Protein AF-A0A3D4QJ29-F1 (afdb_monomer_lite)

Foldseek 3Di:
DVVVVADPDPDRGDDDDDDDDDDDPLRVQLVVQVVPDPDPVSSVLVNCLSCWQDPVPDDDDPDDDDDPPDTCNPCVVVVVVVVVVVVVCCVPPLPLPDPNSVVVVVVCVVVVVVVVNVVSVVD

pLDDT: mean 79.14, std 15.92, range [39.91, 94.44]

Secondary structure (DSSP, 8-state):
--GGGS--SSS---------SPPPHHHHHHHHHHHH---HHHHHHHHHHHHTT--SSS---TTS---SS--TTT-HHHHHHHHHHHHHHHHH-TT--SHHHHHHHHHHHHTT-HHHHHHTT--

Radius of gyration: 21.92 Å; chains: 1; bounding box: 42×36×55 Å

Structure (mmCIF, N/CA/C/O backbone):
data_AF-A0A3D4QJ29-F1
#
_entry.id   AF-A0A3D4QJ29-F1
#
loop_
_atom_site.group_PDB
_atom_site.id
_atom_site.type_symbol
_atom_site.label_atom_id
_atom_site.label_alt_id
_atom_site.label_comp_id
_atom_site.label_asym_id
_atom_site.label_entity_id
_atom_site.label_seq_id
_atom_site.pdbx_PDB_ins_code
_atom_site.Cartn_x
_atom_site.Cartn_y
_atom_site.Cartn_z
_atom_site.occupancy
_atom_site.B_iso_or_equiv
_atom_site.auth_seq_id
_atom_site.auth_comp_id
_atom_site.auth_asym_id
_atom_site.auth_atom_id
_atom_site.pdbx_PDB_model_num
ATOM 1 N N . GLN A 1 1 ? 12.056 6.059 -12.378 1.00 83.38 1 GLN A N 1
ATOM 2 C CA . GLN A 1 1 ? 13.067 7.127 -12.175 1.00 83.38 1 GLN A CA 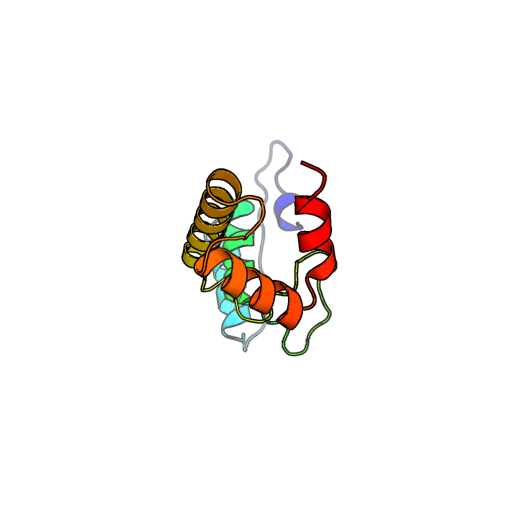1
ATOM 3 C C . GLN A 1 1 ? 13.929 7.375 -13.415 1.00 83.38 1 GLN A C 1
ATOM 5 O O . GLN A 1 1 ? 13.792 8.443 -13.992 1.00 83.38 1 GLN A O 1
ATOM 10 N N . LEU A 1 2 ? 14.759 6.427 -13.879 1.00 86.44 2 LEU A N 1
ATOM 11 C CA . LEU A 1 2 ? 15.662 6.649 -15.030 1.00 86.44 2 LEU A CA 1
ATOM 12 C C . LEU A 1 2 ? 14.932 7.037 -16.335 1.00 86.44 2 LEU A C 1
ATOM 14 O O . LEU A 1 2 ? 15.290 8.038 -16.946 1.00 86.44 2 LEU A O 1
ATOM 18 N N . ARG A 1 3 ? 13.846 6.334 -16.701 1.00 87.94 3 ARG A N 1
ATOM 19 C CA . ARG A 1 3 ? 12.994 6.685 -17.862 1.00 87.94 3 ARG A CA 1
ATOM 20 C C . ARG A 1 3 ? 12.424 8.111 -17.784 1.00 87.94 3 ARG A C 1
ATOM 22 O O . ARG A 1 3 ? 12.335 8.794 -18.788 1.00 87.94 3 ARG A O 1
ATOM 29 N N . GLY A 1 4 ? 12.114 8.610 -16.585 1.00 83.25 4 GLY A N 1
ATOM 30 C CA . GLY A 1 4 ? 11.570 9.964 -16.387 1.00 83.25 4 GLY A CA 1
ATOM 31 C C . GLY A 1 4 ? 12.603 11.095 -16.503 1.00 83.25 4 GLY A C 1
ATOM 32 O O . GLY A 1 4 ? 12.265 12.267 -16.312 1.00 83.25 4 GLY A O 1
ATOM 33 N N . ARG A 1 5 ? 13.876 10.765 -16.756 1.00 86.62 5 ARG A N 1
ATOM 34 C CA . ARG A 1 5 ? 14.961 11.737 -16.965 1.00 86.62 5 ARG A CA 1
ATOM 35 C C . ARG A 1 5 ? 15.265 12.002 -18.442 1.00 86.62 5 ARG A C 1
ATOM 37 O O . ARG A 1 5 ? 16.027 12.918 -18.724 1.00 86.62 5 ARG A O 1
ATOM 44 N N . ILE A 1 6 ? 14.676 11.247 -19.369 1.00 86.62 6 ILE A N 1
ATOM 45 C CA . ILE A 1 6 ? 14.837 11.449 -20.816 1.00 86.62 6 ILE A CA 1
ATOM 46 C C . ILE A 1 6 ? 13.620 12.180 -21.404 1.00 86.62 6 ILE A C 1
ATOM 48 O O . ILE A 1 6 ? 12.560 12.203 -20.788 1.00 86.62 6 ILE A O 1
ATOM 52 N N . GLY A 1 7 ? 13.768 12.801 -22.580 1.00 83.44 7 GLY A N 1
ATOM 53 C CA . GLY A 1 7 ? 12.643 13.422 -23.302 1.00 83.44 7 GLY A CA 1
ATOM 54 C C . GLY A 1 7 ? 12.089 14.721 -22.695 1.00 83.44 7 GLY A C 1
ATOM 55 O O . GLY A 1 7 ? 10.955 15.079 -22.974 1.00 83.44 7 GLY A O 1
ATOM 56 N N . ARG A 1 8 ? 12.866 15.438 -21.867 1.00 83.50 8 ARG A N 1
ATOM 57 C CA . ARG A 1 8 ? 12.445 16.702 -21.215 1.00 83.50 8 ARG A CA 1
ATOM 58 C C . ARG A 1 8 ? 12.607 17.966 -22.074 1.00 83.50 8 ARG A C 1
ATOM 60 O O . ARG A 1 8 ? 12.358 19.063 -21.589 1.00 83.50 8 ARG A O 1
ATOM 67 N N . GLY A 1 9 ? 13.085 17.827 -23.306 1.00 84.44 9 GLY A N 1
ATOM 68 C CA . GLY A 1 9 ? 13.276 18.933 -24.245 1.00 84.44 9 GLY A CA 1
ATOM 69 C C . GLY A 1 9 ? 12.472 18.720 -25.522 1.00 84.44 9 GLY A C 1
ATOM 70 O O . GLY A 1 9 ? 11.665 17.805 -25.615 1.00 84.44 9 GLY A O 1
ATOM 71 N N . ASN A 1 10 ? 12.756 19.510 -26.554 1.00 86.81 10 ASN A N 1
ATOM 72 C CA . ASN A 1 10 ? 11.995 19.493 -27.811 1.00 86.81 10 ASN A CA 1
ATOM 73 C C . ASN A 1 10 ? 12.263 18.267 -28.708 1.00 86.81 10 ASN A C 1
ATOM 75 O O . ASN A 1 10 ? 11.836 18.241 -29.859 1.00 86.81 10 ASN A O 1
ATOM 79 N N . LYS A 1 11 ? 13.014 17.271 -28.223 1.00 86.50 11 LYS A N 1
ATOM 80 C CA . LYS A 1 11 ? 13.348 16.053 -28.967 1.00 86.50 11 LYS A CA 1
ATOM 81 C C . LYS A 1 11 ? 12.772 14.831 -28.250 1.00 86.50 11 LYS A C 1
ATOM 83 O O . LYS A 1 11 ? 12.893 14.753 -27.024 1.00 86.50 11 LYS A O 1
ATOM 88 N N . PRO A 1 12 ? 12.211 13.862 -28.993 1.00 84.25 12 PRO A N 1
ATOM 89 C CA . PRO A 1 12 ? 11.716 12.628 -28.401 1.00 84.25 12 PRO A CA 1
ATOM 90 C C . PRO A 1 12 ? 12.860 11.854 -27.735 1.00 84.25 12 PRO A C 1
ATOM 92 O O . PRO A 1 12 ? 13.955 11.727 -28.286 1.00 84.25 12 PRO A O 1
ATOM 95 N N . GLY A 1 13 ? 12.607 11.341 -26.531 1.00 87.00 13 GLY A N 1
ATOM 96 C CA . GLY A 1 13 ? 13.511 10.430 -25.832 1.00 87.00 13 GLY A CA 1
ATOM 97 C C . GLY A 1 13 ? 13.169 8.979 -26.158 1.00 87.00 13 GLY A C 1
ATOM 98 O O . GLY A 1 13 ? 11.999 8.623 -26.212 1.00 87.00 13 GLY A O 1
ATOM 99 N N . THR A 1 14 ? 14.180 8.130 -26.346 1.00 89.62 14 THR A N 1
ATOM 100 C CA . THR A 1 14 ? 13.989 6.677 -26.484 1.00 89.62 14 THR A CA 1
ATOM 101 C C . THR A 1 14 ? 14.586 5.973 -25.273 1.00 89.62 14 THR A C 1
ATOM 103 O O . THR A 1 14 ? 15.740 6.213 -24.922 1.00 89.62 14 THR A O 1
ATOM 106 N N . CYS A 1 15 ? 13.806 5.105 -24.627 1.00 90.50 15 CYS A N 1
ATOM 107 C CA . CYS A 1 15 ? 14.279 4.247 -23.544 1.00 90.50 15 CYS A CA 1
ATOM 108 C C . CYS A 1 15 ? 14.424 2.817 -24.066 1.00 90.50 15 CYS A C 1
ATOM 110 O O . CYS A 1 15 ? 13.430 2.182 -24.410 1.00 90.50 15 CYS A O 1
ATOM 112 N N . LEU A 1 16 ? 15.656 2.315 -24.122 1.00 92.12 16 LEU A N 1
ATOM 113 C CA . LEU A 1 16 ? 15.933 0.923 -24.465 1.00 92.12 16 LEU A CA 1
ATOM 114 C C . LEU A 1 16 ? 16.112 0.113 -23.179 1.00 92.12 16 LEU A C 1
ATOM 116 O O . LEU A 1 16 ? 16.948 0.448 -22.341 1.00 92.12 16 LEU A O 1
ATOM 120 N N . LEU A 1 17 ? 15.321 -0.950 -23.029 1.00 91.38 17 LEU A N 1
ATOM 121 C CA . LEU A 1 17 ? 15.404 -1.879 -21.903 1.00 91.38 17 LEU A CA 1
ATOM 122 C C . LEU A 1 17 ? 16.166 -3.129 -22.350 1.00 91.38 17 LEU A C 1
ATOM 124 O O . LEU A 1 17 ? 15.618 -3.980 -23.048 1.00 91.38 17 LEU A O 1
ATOM 128 N N . LEU A 1 18 ? 17.435 -3.223 -21.961 1.00 92.75 18 LEU A N 1
ATOM 129 C CA . LEU A 1 18 ? 18.278 -4.385 -22.238 1.00 92.75 18 LEU A CA 1
ATOM 130 C C . LEU A 1 18 ? 18.154 -5.399 -21.098 1.00 92.75 18 LEU A C 1
ATOM 132 O O . LEU A 1 18 ? 18.187 -5.027 -19.926 1.00 92.75 18 LEU A O 1
ATOM 136 N N . TYR A 1 19 ? 18.025 -6.677 -21.441 1.00 91.12 19 TYR A N 1
ATOM 137 C CA . TYR A 1 19 ? 17.976 -7.772 -20.478 1.00 91.12 19 TYR A CA 1
ATOM 138 C C . TYR A 1 19 ? 18.684 -9.011 -21.028 1.00 91.12 19 TYR A C 1
ATOM 140 O O . TYR A 1 19 ? 18.783 -9.189 -22.242 1.00 91.12 19 TYR A O 1
ATOM 148 N N . ALA A 1 20 ? 19.147 -9.877 -20.128 1.00 93.25 20 ALA A N 1
ATOM 149 C CA . ALA A 1 20 ? 19.760 -11.156 -20.464 1.00 93.25 20 ALA A CA 1
ATOM 150 C C . ALA A 1 20 ? 18.858 -12.314 -19.993 1.00 93.25 20 ALA A C 1
ATOM 152 O O . ALA A 1 20 ? 18.370 -12.272 -18.860 1.00 93.25 20 ALA A O 1
ATOM 153 N N . PRO A 1 21 ? 18.602 -13.335 -20.829 1.00 91.25 21 PRO A N 1
ATOM 154 C CA . PRO A 1 21 ? 17.918 -14.553 -20.399 1.00 91.25 21 PRO A CA 1
ATOM 155 C C . PRO A 1 21 ? 18.777 -15.415 -19.447 1.00 91.25 21 PRO A C 1
ATOM 157 O O . PRO A 1 21 ? 20.002 -15.392 -19.563 1.00 91.25 21 PRO A O 1
ATOM 160 N N . PRO A 1 22 ? 18.158 -16.235 -18.574 1.00 91.00 22 PRO A N 1
ATOM 161 C CA . PRO A 1 22 ? 16.716 -16.360 -18.371 1.00 91.00 22 PRO A CA 1
ATOM 162 C C . PRO A 1 22 ? 16.173 -15.284 -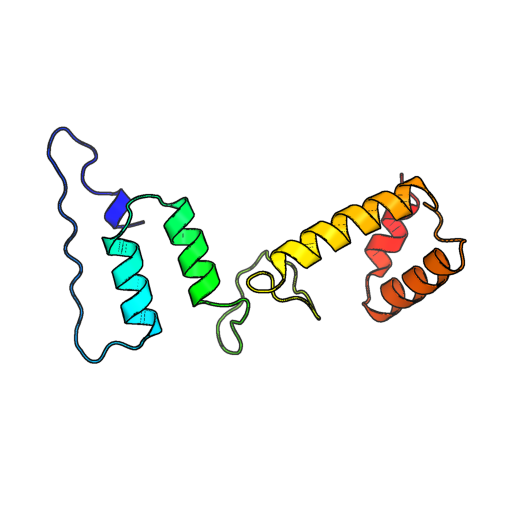17.420 1.00 91.00 22 PRO A C 1
ATOM 164 O O . PRO A 1 22 ? 16.769 -14.959 -16.398 1.00 91.00 22 PRO A O 1
ATOM 167 N N . LEU A 1 23 ? 14.993 -14.756 -17.745 1.00 89.06 23 LEU A N 1
ATOM 168 C CA . LEU A 1 23 ? 14.258 -13.867 -16.849 1.00 89.06 23 LEU A CA 1
ATOM 169 C C . LEU A 1 23 ? 13.370 -14.685 -15.914 1.00 89.06 23 LEU A C 1
ATOM 171 O O . LEU A 1 23 ? 12.665 -15.584 -16.374 1.00 89.06 23 LEU A O 1
ATOM 175 N N . SER A 1 24 ? 13.333 -14.310 -14.634 1.00 88.94 24 SER A N 1
ATOM 176 C CA . SER A 1 24 ? 12.257 -14.752 -13.746 1.00 88.94 24 SER A CA 1
ATOM 177 C C . SER A 1 24 ? 10.911 -14.200 -14.220 1.00 88.94 24 SER A C 1
ATOM 179 O O . SER A 1 24 ? 10.848 -13.182 -14.920 1.00 88.94 24 SER A O 1
ATOM 181 N N . GLU A 1 25 ? 9.819 -14.842 -13.814 1.00 86.19 25 GLU A N 1
ATOM 182 C CA . GLU A 1 25 ? 8.466 -14.379 -14.127 1.00 86.19 25 GLU A CA 1
ATOM 183 C C . GLU A 1 25 ? 8.227 -12.949 -13.618 1.00 86.19 25 GLU A C 1
ATOM 185 O O . GLU A 1 25 ? 7.773 -12.088 -14.371 1.00 86.19 25 GLU A O 1
ATOM 190 N N . THR A 1 26 ? 8.674 -12.640 -12.395 1.00 85.12 26 THR A N 1
ATOM 191 C CA . THR A 1 26 ? 8.618 -11.284 -11.827 1.00 85.12 26 THR A CA 1
ATOM 192 C C . THR A 1 26 ? 9.398 -10.270 -12.665 1.00 85.12 26 THR A C 1
ATOM 194 O O . THR A 1 26 ? 8.915 -9.164 -12.910 1.00 85.12 26 THR A O 1
ATOM 197 N N . ALA A 1 27 ? 10.601 -10.625 -13.134 1.00 88.19 27 ALA A N 1
ATOM 198 C CA . ALA A 1 27 ? 11.409 -9.735 -13.965 1.00 88.19 27 ALA A CA 1
ATOM 199 C C . ALA A 1 27 ? 10.758 -9.498 -15.337 1.00 88.19 27 ALA A C 1
ATOM 201 O O . ALA A 1 27 ? 10.734 -8.364 -15.821 1.00 88.19 27 ALA A O 1
ATOM 202 N N . ARG A 1 28 ? 10.164 -10.540 -15.932 1.00 91.44 28 ARG A N 1
ATOM 203 C CA . ARG A 1 28 ? 9.392 -10.438 -17.176 1.00 91.44 28 ARG A CA 1
ATOM 204 C C . ARG A 1 28 ? 8.173 -9.526 -17.006 1.00 91.44 28 ARG A C 1
ATOM 206 O O . ARG A 1 28 ? 7.967 -8.653 -17.847 1.00 91.44 28 ARG A O 1
ATOM 213 N N . SER A 1 29 ? 7.412 -9.677 -15.924 1.00 89.75 29 SER A N 1
ATOM 214 C CA . SER A 1 29 ? 6.249 -8.829 -15.638 1.00 89.75 29 SER A CA 1
ATOM 215 C C . SER A 1 29 ? 6.646 -7.369 -15.410 1.00 89.75 29 SER A C 1
ATOM 217 O O . SER A 1 29 ? 6.068 -6.480 -16.028 1.00 89.75 29 SER A O 1
ATOM 219 N N . ARG A 1 30 ? 7.709 -7.096 -14.640 1.00 90.25 30 ARG A N 1
ATOM 220 C CA . ARG A 1 30 ? 8.221 -5.723 -14.454 1.00 90.25 30 ARG A CA 1
ATOM 221 C C . ARG A 1 30 ? 8.606 -5.050 -15.772 1.00 90.25 30 ARG A C 1
ATOM 223 O O . ARG A 1 30 ? 8.239 -3.900 -16.008 1.00 90.25 30 ARG A O 1
ATOM 230 N N . LEU A 1 31 ? 9.329 -5.761 -16.641 1.00 92.88 31 LEU A N 1
ATOM 231 C CA . LEU A 1 31 ? 9.708 -5.242 -17.959 1.00 92.88 31 LEU A CA 1
ATOM 232 C C . LEU A 1 31 ? 8.485 -4.988 -18.849 1.00 92.88 31 LEU A C 1
ATOM 234 O O . LEU A 1 31 ? 8.460 -3.999 -19.579 1.00 92.88 31 LEU A O 1
ATOM 238 N N . LYS A 1 32 ? 7.468 -5.852 -18.767 1.00 92.50 32 LYS A N 1
ATOM 239 C CA . LYS A 1 32 ? 6.207 -5.702 -19.499 1.00 92.50 32 LYS A CA 1
ATOM 240 C C . LYS A 1 32 ? 5.460 -4.432 -19.075 1.00 92.50 32 LYS A C 1
ATOM 242 O O . LYS A 1 32 ? 5.185 -3.601 -19.933 1.00 92.50 32 LYS A O 1
ATOM 247 N N . ILE A 1 33 ? 5.246 -4.214 -17.774 1.00 92.56 33 ILE A N 1
ATOM 248 C CA . ILE A 1 33 ? 4.596 -2.993 -17.261 1.00 92.56 33 ILE A CA 1
ATOM 249 C C . ILE A 1 33 ? 5.362 -1.724 -17.660 1.00 92.56 33 ILE A C 1
ATOM 251 O O . ILE A 1 33 ? 4.752 -0.745 -18.084 1.00 92.56 33 ILE A O 1
ATOM 255 N N . LEU A 1 34 ? 6.700 -1.739 -17.597 1.00 92.12 34 LEU A N 1
ATOM 256 C CA . LEU A 1 34 ? 7.519 -0.592 -18.011 1.00 92.12 34 LEU A CA 1
ATOM 257 C C . LEU A 1 34 ? 7.421 -0.266 -19.509 1.00 92.12 34 LEU A C 1
ATOM 259 O O . LEU A 1 34 ? 7.729 0.869 -19.877 1.00 92.12 34 LEU A O 1
ATOM 263 N N . ARG A 1 35 ? 7.037 -1.242 -20.344 1.00 91.56 35 ARG A N 1
ATOM 264 C CA . ARG A 1 35 ? 6.811 -1.087 -21.789 1.00 91.56 35 ARG A CA 1
ATOM 265 C C . ARG A 1 35 ? 5.377 -0.665 -22.117 1.00 91.56 35 ARG A C 1
ATOM 267 O O . ARG A 1 35 ? 5.174 0.032 -23.102 1.00 91.56 35 ARG A O 1
ATOM 274 N N . GLU A 1 36 ? 4.397 -1.124 -21.348 1.00 92.94 36 GLU A N 1
ATOM 275 C CA . GLU A 1 36 ? 2.971 -0.928 -21.646 1.00 92.94 36 GLU A CA 1
ATOM 276 C C . GLU A 1 36 ? 2.436 0.448 -21.247 1.00 92.94 36 GLU A C 1
ATOM 278 O O . GLU A 1 36 ? 1.412 0.876 -21.777 1.00 92.94 36 GLU A O 1
ATOM 283 N N . THR A 1 37 ? 3.088 1.141 -20.312 1.00 90.31 37 THR A N 1
ATOM 284 C CA . THR A 1 37 ? 2.611 2.440 -19.834 1.00 90.31 37 THR A CA 1
ATOM 285 C C . THR A 1 37 ? 3.745 3.362 -19.396 1.00 90.31 37 THR A C 1
ATOM 287 O O . THR A 1 37 ? 4.774 2.930 -18.865 1.00 90.31 37 THR A O 1
ATOM 290 N N . ASP A 1 38 ? 3.515 4.663 -19.569 1.00 88.06 38 ASP A N 1
ATOM 291 C CA . ASP A 1 38 ? 4.355 5.726 -19.023 1.00 88.06 38 ASP A CA 1
ATOM 292 C C . ASP A 1 38 ? 3.832 6.308 -17.705 1.00 88.06 38 ASP A C 1
ATOM 294 O O . ASP A 1 38 ? 4.574 7.019 -17.022 1.00 88.06 38 ASP A O 1
ATOM 298 N N . ASP A 1 39 ? 2.604 5.961 -17.314 1.00 89.75 39 ASP A N 1
ATOM 299 C CA . ASP A 1 39 ? 1.976 6.420 -16.077 1.00 89.75 39 ASP A CA 1
ATOM 300 C C . ASP A 1 39 ? 2.715 5.878 -14.844 1.00 89.75 39 ASP A C 1
ATOM 302 O O . ASP A 1 39 ? 2.727 4.676 -14.560 1.00 89.75 39 ASP A O 1
ATOM 306 N N . GLY A 1 40 ? 3.333 6.794 -14.096 1.00 87.81 40 GLY A N 1
ATOM 307 C CA . GLY A 1 40 ? 4.095 6.477 -12.895 1.00 87.81 40 GLY A CA 1
ATOM 308 C C . GLY A 1 40 ? 3.258 5.875 -11.765 1.00 87.81 40 GLY A C 1
ATOM 309 O O . GLY A 1 40 ? 3.792 5.057 -11.017 1.00 87.81 40 GLY A O 1
ATOM 310 N N . PHE A 1 41 ? 1.973 6.227 -11.653 1.00 86.69 41 PHE A N 1
ATOM 311 C CA . PHE A 1 41 ? 1.085 5.682 -10.624 1.00 86.69 41 PHE A CA 1
ATOM 312 C C . PHE A 1 41 ? 0.726 4.234 -10.928 1.00 86.69 41 PHE A C 1
ATOM 314 O O . PHE A 1 41 ? 0.915 3.368 -10.076 1.00 86.69 41 PHE A O 1
ATOM 321 N N . ARG A 1 42 ? 0.317 3.951 -12.168 1.00 87.44 42 ARG A N 1
ATOM 322 C CA . ARG A 1 42 ? 0.012 2.583 -12.605 1.00 87.44 42 ARG A CA 1
ATOM 323 C C . ARG A 1 42 ? 1.224 1.658 -12.478 1.00 87.44 42 ARG A C 1
ATOM 325 O O . ARG A 1 42 ? 1.091 0.519 -12.051 1.00 87.44 42 ARG A O 1
ATOM 332 N N . ILE A 1 43 ? 2.425 2.147 -12.796 1.00 90.44 43 ILE A N 1
ATOM 333 C CA . ILE A 1 43 ? 3.660 1.369 -12.601 1.00 90.44 43 ILE A CA 1
ATOM 334 C C . ILE A 1 43 ? 3.901 1.068 -11.120 1.00 90.44 43 ILE A C 1
ATOM 336 O O . ILE A 1 43 ? 4.316 -0.040 -10.791 1.00 90.44 43 ILE A O 1
ATOM 340 N N . ALA A 1 44 ? 3.670 2.040 -10.236 1.00 85.44 44 ALA A N 1
ATOM 341 C CA . ALA A 1 44 ? 3.846 1.848 -8.800 1.00 85.44 44 ALA A CA 1
ATOM 342 C C . ALA A 1 44 ? 2.832 0.846 -8.227 1.00 85.44 44 ALA A C 1
ATOM 344 O O . ALA A 1 44 ? 3.204 0.010 -7.407 1.00 85.44 44 ALA A O 1
ATOM 345 N N . GLU A 1 45 ? 1.582 0.892 -8.688 1.00 83.75 45 GLU A N 1
ATOM 346 C CA . GLU A 1 45 ? 0.534 -0.050 -8.290 1.00 83.75 45 GLU A CA 1
ATOM 347 C C . GLU A 1 45 ? 0.867 -1.486 -8.721 1.00 83.75 45 GLU A C 1
ATOM 349 O O . GLU A 1 45 ? 0.803 -2.416 -7.919 1.00 83.75 45 GLU A O 1
ATOM 354 N N . GLU A 1 46 ? 1.295 -1.674 -9.970 1.00 86.75 46 GLU A N 1
ATOM 355 C CA . GLU A 1 46 ? 1.670 -2.993 -10.479 1.00 86.75 46 GLU A CA 1
ATOM 356 C C . GLU A 1 46 ? 2.965 -3.519 -9.837 1.00 86.75 46 GLU A C 1
ATOM 358 O O . GLU A 1 46 ? 3.061 -4.709 -9.550 1.00 86.75 46 GLU A O 1
ATOM 363 N N . ASP A 1 47 ? 3.952 -2.662 -9.536 1.00 84.19 47 ASP A N 1
ATOM 364 C CA . ASP A 1 47 ? 5.139 -3.089 -8.776 1.00 84.19 47 ASP A CA 1
ATOM 365 C C . ASP A 1 47 ? 4.779 -3.490 -7.337 1.00 84.19 47 ASP A C 1
ATOM 367 O O . ASP A 1 47 ? 5.357 -4.444 -6.818 1.00 84.19 47 ASP A O 1
ATOM 371 N N . LEU A 1 48 ? 3.803 -2.824 -6.708 1.00 78.50 48 LEU A N 1
ATOM 372 C CA . LEU A 1 48 ? 3.282 -3.214 -5.395 1.00 78.50 48 LEU A CA 1
ATOM 373 C C . LEU A 1 48 ? 2.606 -4.593 -5.451 1.00 78.50 48 LEU A C 1
ATOM 375 O O . LEU A 1 48 ? 2.913 -5.451 -4.624 1.00 78.50 48 LEU A O 1
ATOM 379 N N . LYS A 1 49 ? 1.757 -4.840 -6.458 1.00 80.81 49 LYS A N 1
ATOM 380 C CA . LYS A 1 49 ? 1.130 -6.155 -6.691 1.00 80.81 49 LYS A CA 1
ATOM 381 C C . LYS A 1 49 ? 2.175 -7.245 -6.937 1.00 80.81 49 LYS A C 1
ATOM 383 O O . LYS A 1 49 ? 2.111 -8.302 -6.320 1.00 80.81 49 LYS A O 1
ATOM 388 N N . LEU A 1 50 ? 3.172 -6.977 -7.788 1.00 78.31 50 LEU A N 1
ATOM 389 C CA . LEU A 1 50 ? 4.243 -7.928 -8.121 1.00 78.31 50 LEU A CA 1
ATOM 390 C C . LEU A 1 50 ? 5.176 -8.241 -6.948 1.00 78.31 50 LEU A C 1
ATOM 392 O O . LEU A 1 50 ? 5.798 -9.303 -6.937 1.00 78.31 50 LEU A O 1
ATOM 396 N N . ARG A 1 51 ? 5.319 -7.324 -5.988 1.00 70.88 51 ARG A N 1
ATOM 397 C CA . ARG A 1 51 ? 6.062 -7.583 -4.749 1.00 70.88 51 ARG A CA 1
ATOM 398 C C . ARG A 1 51 ? 5.254 -8.420 -3.757 1.00 70.88 51 ARG A C 1
ATOM 400 O O . ARG A 1 51 ? 5.865 -9.144 -2.975 1.00 70.88 51 ARG A O 1
ATOM 407 N N . GLY A 1 52 ? 3.921 -8.312 -3.772 1.00 61.53 52 GLY A N 1
ATOM 408 C CA . GLY A 1 52 ? 3.080 -8.697 -2.634 1.00 61.53 52 GLY A CA 1
ATOM 409 C C . GLY A 1 52 ? 3.460 -7.910 -1.368 1.00 61.53 52 GLY A C 1
ATOM 410 O O . GLY A 1 52 ? 4.504 -7.257 -1.316 1.00 61.53 52 GLY A O 1
ATOM 411 N N . ALA A 1 53 ? 2.672 -7.977 -0.291 1.00 44.62 53 ALA A N 1
ATOM 412 C CA . ALA A 1 53 ? 3.063 -7.355 0.987 1.00 44.62 53 ALA A CA 1
ATOM 413 C C . ALA A 1 53 ? 4.225 -8.080 1.711 1.00 44.62 53 ALA A C 1
ATOM 415 O O . ALA A 1 53 ? 4.437 -7.883 2.907 1.00 44.62 53 ALA A O 1
ATOM 416 N N . GLY A 1 54 ? 4.981 -8.929 1.010 1.00 44.88 54 GLY A N 1
ATOM 417 C CA . GLY A 1 54 ? 5.933 -9.871 1.577 1.00 44.88 54 GLY A CA 1
ATOM 418 C C . GLY A 1 54 ? 7.324 -9.732 0.981 1.00 44.88 54 GLY A C 1
ATOM 419 O O . GLY A 1 54 ? 7.781 -10.585 0.225 1.00 44.88 54 GLY A O 1
ATOM 420 N N . GLU A 1 55 ? 8.082 -8.766 1.482 1.00 44.97 55 GLU A N 1
ATOM 421 C CA . GLU A 1 55 ? 9.443 -9.092 1.895 1.00 44.97 55 GLU A CA 1
ATOM 422 C C . GLU A 1 55 ? 9.381 -10.188 2.974 1.00 44.97 55 GLU A C 1
ATOM 424 O O . GLU A 1 55 ? 9.517 -9.926 4.163 1.00 44.97 55 GLU A O 1
ATOM 429 N N . LEU A 1 56 ? 9.153 -11.440 2.576 1.00 40.41 56 LEU A N 1
ATOM 430 C CA . LEU A 1 56 ? 9.306 -12.574 3.486 1.00 40.41 56 LEU A CA 1
ATOM 431 C C . LEU A 1 56 ? 10.792 -12.848 3.787 1.00 40.41 56 LEU A C 1
ATOM 433 O O . LEU A 1 56 ? 11.083 -13.550 4.747 1.00 40.41 56 LEU A O 1
ATOM 437 N N . LEU A 1 57 ? 11.737 -12.262 3.028 1.00 44.03 57 LEU A N 1
ATOM 438 C CA . LEU A 1 57 ? 13.194 -12.386 3.245 1.00 44.03 57 LEU A CA 1
ATOM 439 C C . LEU A 1 57 ? 14.033 -11.139 2.848 1.00 44.03 57 LEU A C 1
ATOM 441 O O . LEU A 1 57 ? 15.260 -11.211 2.835 1.00 44.03 57 LEU A O 1
ATOM 445 N N . GLY A 1 58 ? 13.414 -10.001 2.507 1.00 42.62 58 GLY A N 1
ATOM 446 C CA . GLY A 1 58 ? 14.096 -8.781 2.030 1.00 42.62 58 GLY A CA 1
ATOM 447 C C . GLY A 1 58 ? 13.959 -7.607 3.003 1.00 42.62 58 GLY A C 1
ATOM 448 O O . GLY A 1 58 ? 13.125 -7.625 3.895 1.00 42.62 58 GLY A O 1
ATOM 449 N N . THR A 1 59 ? 14.807 -6.596 2.900 1.00 45.97 59 THR A N 1
ATOM 450 C CA . THR A 1 59 ? 14.948 -5.503 3.875 1.00 45.97 59 THR A CA 1
ATOM 451 C C . THR A 1 59 ? 13.804 -4.477 3.894 1.00 45.97 59 THR A C 1
ATOM 453 O O . THR A 1 59 ? 13.827 -3.511 3.133 1.00 45.97 59 THR A O 1
ATOM 456 N N . ARG A 1 60 ? 12.921 -4.642 4.889 1.00 51.97 60 ARG A N 1
ATOM 457 C CA . ARG A 1 60 ? 11.906 -3.705 5.420 1.00 51.97 60 ARG A CA 1
ATOM 458 C C . ARG A 1 60 ? 11.930 -2.286 4.831 1.00 51.97 60 ARG A C 1
ATOM 460 O O . ARG A 1 60 ? 12.796 -1.482 5.183 1.00 51.97 60 ARG A O 1
ATOM 467 N N . GLN A 1 61 ? 10.888 -1.906 4.089 1.00 49.62 61 GLN A N 1
ATOM 468 C CA . GLN A 1 61 ? 10.630 -0.497 3.769 1.00 49.62 61 GLN A CA 1
ATOM 469 C C . GLN A 1 61 ? 10.142 0.256 5.024 1.00 49.62 61 GLN A C 1
ATOM 471 O O . GLN A 1 61 ? 9.043 0.028 5.529 1.00 49.62 61 GLN A O 1
ATOM 476 N N . SER A 1 62 ? 10.969 1.159 5.553 1.00 39.91 62 SER A N 1
ATOM 477 C CA . SER A 1 62 ? 10.630 1.998 6.707 1.00 39.91 62 SER A CA 1
ATOM 478 C C . SER A 1 62 ? 9.404 2.873 6.408 1.00 39.91 62 SER A C 1
ATOM 480 O O . SER A 1 62 ? 9.484 3.756 5.554 1.00 39.91 62 SER A O 1
ATOM 482 N N . GLY A 1 63 ? 8.289 2.650 7.113 1.00 49.19 63 GLY A N 1
ATOM 483 C CA . GLY A 1 63 ? 7.131 3.557 7.112 1.00 49.19 63 GLY A CA 1
ATOM 484 C C . GLY A 1 63 ? 5.759 2.916 6.888 1.00 49.19 63 GLY A C 1
ATOM 485 O O . GLY A 1 63 ? 4.757 3.580 7.137 1.00 49.19 63 GLY A O 1
ATOM 486 N N . LEU A 1 64 ? 5.677 1.650 6.465 1.00 53.09 64 LEU A N 1
ATOM 487 C CA . LEU A 1 64 ? 4.385 0.968 6.329 1.00 53.09 64 LEU A CA 1
ATOM 488 C C . LEU A 1 64 ? 3.971 0.289 7.647 1.00 53.09 64 LEU A C 1
ATOM 490 O O . LEU A 1 64 ? 4.808 -0.363 8.277 1.00 53.09 64 LEU A O 1
ATOM 494 N N . PRO A 1 65 ? 2.700 0.415 8.087 1.00 57.66 65 PRO A N 1
ATOM 495 C CA . PRO A 1 65 ? 2.206 -0.321 9.242 1.00 57.66 65 PRO A CA 1
ATOM 496 C C . PRO A 1 65 ? 2.282 -1.825 8.974 1.00 57.66 65 PRO A C 1
ATOM 498 O O . PRO A 1 65 ? 1.722 -2.312 7.994 1.00 57.66 65 PRO A O 1
ATOM 501 N N . THR A 1 66 ? 2.925 -2.576 9.866 1.00 58.38 66 THR A N 1
ATOM 502 C CA . THR A 1 66 ? 2.890 -4.039 9.800 1.00 58.38 66 THR A CA 1
ATOM 503 C C . THR A 1 66 ? 1.502 -4.522 10.206 1.00 58.38 66 THR A C 1
ATOM 505 O O . THR A 1 66 ? 1.111 -4.443 11.378 1.00 58.38 66 THR A O 1
ATOM 508 N N . PHE A 1 67 ? 0.744 -5.029 9.241 1.00 67.75 67 PHE A N 1
ATOM 509 C CA . PHE A 1 67 ? -0.499 -5.738 9.504 1.00 67.75 67 PHE A CA 1
ATOM 510 C C . PHE A 1 67 ? -0.175 -7.188 9.888 1.00 67.75 67 PHE A C 1
A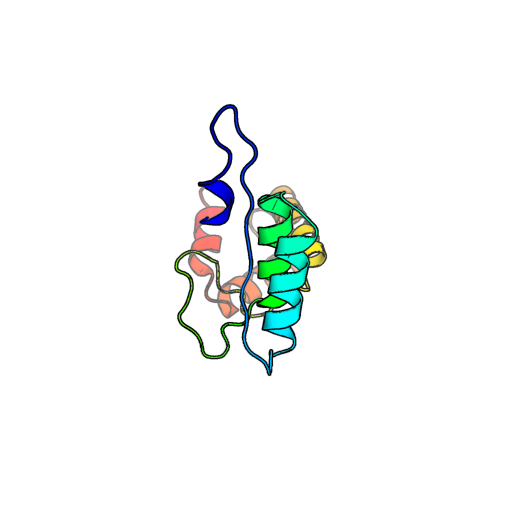TOM 512 O O . PHE A 1 67 ? 0.509 -7.887 9.149 1.00 67.75 67 PHE A O 1
ATOM 519 N N . ARG A 1 68 ? -0.654 -7.652 11.054 1.00 68.62 68 ARG A N 1
ATOM 520 C CA . ARG A 1 68 ? -0.452 -9.051 11.496 1.00 68.62 68 ARG A CA 1
ATOM 521 C C . ARG A 1 68 ? -1.316 -10.050 10.712 1.00 68.62 68 ARG A C 1
ATOM 523 O O . ARG A 1 68 ? -0.968 -11.219 10.645 1.00 68.62 68 ARG A O 1
ATOM 530 N N . LEU A 1 69 ? -2.446 -9.591 10.166 1.00 74.81 69 LEU A N 1
ATOM 531 C CA . LEU A 1 69 ? -3.473 -10.440 9.545 1.00 74.81 69 LEU A CA 1
ATOM 532 C C . LEU A 1 69 ? -3.833 -10.043 8.107 1.00 74.81 69 LEU A C 1
ATOM 534 O O . LEU A 1 69 ? -4.443 -10.835 7.397 1.00 74.81 69 LEU A O 1
ATOM 538 N N . ALA A 1 70 ? -3.509 -8.820 7.684 1.00 76.75 70 ALA A N 1
ATOM 539 C CA . ALA A 1 70 ? -3.957 -8.290 6.404 1.00 76.75 70 ALA A CA 1
ATOM 540 C C . ALA A 1 70 ? -2.784 -8.097 5.442 1.00 76.75 70 ALA A C 1
ATOM 542 O O . ALA A 1 70 ? -1.784 -7.483 5.798 1.00 76.75 70 ALA A O 1
ATOM 543 N N . ASP A 1 71 ? -2.939 -8.573 4.212 1.00 76.56 71 ASP A N 1
ATOM 544 C CA . ASP A 1 71 ? -2.077 -8.218 3.095 1.00 76.56 71 ASP A CA 1
ATOM 545 C C . ASP A 1 71 ? -2.763 -7.099 2.303 1.00 76.56 71 ASP A C 1
ATOM 547 O O . ASP A 1 71 ? -3.858 -7.287 1.778 1.00 76.56 71 ASP A O 1
ATOM 551 N N . ILE A 1 72 ? -2.128 -5.930 2.218 1.00 69.62 72 ILE A N 1
ATOM 552 C CA . ILE A 1 72 ? -2.687 -4.756 1.530 1.00 69.62 72 ILE A CA 1
ATOM 553 C C . ILE A 1 72 ? -2.938 -5.038 0.042 1.00 69.62 72 ILE A C 1
ATOM 555 O O . ILE A 1 72 ? -3.903 -4.520 -0.514 1.00 69.62 72 ILE A O 1
ATOM 559 N N . ALA A 1 73 ? -2.107 -5.865 -0.599 1.00 69.06 73 ALA A N 1
ATOM 560 C CA . ALA A 1 73 ? -2.245 -6.181 -2.018 1.00 69.06 73 ALA A CA 1
ATOM 561 C C . ALA A 1 73 ? -3.477 -7.055 -2.304 1.00 69.06 73 ALA A C 1
ATOM 563 O O . ALA A 1 73 ? -4.048 -6.967 -3.388 1.00 69.06 73 ALA A O 1
ATOM 564 N N . HIS A 1 74 ? -3.897 -7.868 -1.333 1.00 75.19 74 HIS A N 1
ATOM 565 C CA . HIS A 1 74 ? -4.996 -8.823 -1.492 1.00 75.19 74 HIS A CA 1
ATOM 566 C C . HIS A 1 74 ? -6.286 -8.391 -0.782 1.00 75.19 74 HIS A C 1
ATOM 568 O O . HIS A 1 74 ? -7.373 -8.798 -1.179 1.00 75.19 74 HIS A O 1
ATOM 574 N N . HIS A 1 75 ? -6.190 -7.575 0.269 1.00 83.31 75 HIS A N 1
ATOM 575 C CA . HIS A 1 75 ? -7.303 -7.256 1.169 1.00 83.31 75 HIS A CA 1
ATOM 576 C C . HIS A 1 75 ? -7.707 -5.775 1.136 1.00 83.31 75 HIS A C 1
ATOM 578 O O . HIS A 1 75 ? -8.300 -5.289 2.098 1.00 83.31 75 HIS A O 1
ATOM 584 N N . GLY A 1 76 ? -7.407 -5.046 0.056 1.00 78.88 76 GLY A N 1
ATOM 585 C CA . GLY A 1 76 ? -7.718 -3.615 -0.073 1.00 78.88 76 GLY A CA 1
ATOM 586 C C . GLY A 1 76 ? -9.176 -3.266 0.258 1.00 78.88 76 GLY A C 1
ATOM 587 O O . GLY A 1 76 ? -9.427 -2.389 1.086 1.00 78.88 76 GLY A O 1
ATOM 588 N N . ASP A 1 77 ? -10.131 -4.017 -0.293 1.00 82.56 77 ASP A N 1
ATOM 589 C CA . ASP A 1 77 ? -11.563 -3.790 -0.052 1.00 82.56 77 ASP A CA 1
ATOM 590 C C . ASP A 1 77 ? -11.960 -4.062 1.407 1.00 82.56 77 ASP A C 1
ATOM 592 O O . ASP A 1 77 ? -12.744 -3.321 2.002 1.00 82.56 77 ASP A O 1
ATOM 596 N N . LEU A 1 78 ? -11.373 -5.091 2.028 1.00 86.81 78 LEU A N 1
ATOM 597 C CA . LEU A 1 78 ? -11.605 -5.413 3.439 1.00 86.81 78 LEU A CA 1
ATOM 598 C C . LEU A 1 78 ? -11.031 -4.336 4.364 1.00 86.81 78 LEU A C 1
ATOM 600 O O . LEU A 1 78 ? -11.629 -4.031 5.392 1.00 86.81 78 LEU A O 1
ATOM 604 N N . LEU A 1 79 ? -9.894 -3.736 4.001 1.00 83.50 79 LEU A N 1
ATOM 605 C CA . LEU A 1 79 ? -9.303 -2.632 4.757 1.00 83.50 79 LEU A CA 1
ATOM 606 C C . LEU A 1 79 ? -10.187 -1.380 4.705 1.00 83.50 79 LEU A C 1
ATOM 608 O O . LEU A 1 79 ? -10.340 -0.708 5.727 1.00 83.50 79 LEU A O 1
ATOM 612 N N . ALA A 1 80 ? -10.800 -1.089 3.554 1.00 85.19 80 ALA A N 1
ATOM 613 C CA . ALA A 1 80 ? -11.767 -0.000 3.432 1.00 85.19 80 ALA A CA 1
ATOM 614 C C . ALA A 1 80 ? -12.998 -0.245 4.320 1.00 85.19 80 ALA A C 1
ATOM 616 O O . ALA A 1 80 ? -13.345 0.609 5.135 1.00 85.19 80 ALA A O 1
ATOM 617 N N . MET A 1 81 ? -13.582 -1.447 4.252 1.00 90.56 81 MET A N 1
ATOM 618 C CA . MET A 1 81 ? -14.717 -1.834 5.100 1.00 90.56 81 MET A CA 1
ATOM 619 C C . MET A 1 81 ? -14.378 -1.774 6.595 1.00 90.56 81 MET A C 1
ATOM 621 O O . MET A 1 81 ? -15.158 -1.243 7.382 1.00 90.56 81 MET A O 1
ATOM 625 N N . ALA A 1 82 ? -13.203 -2.267 6.996 1.00 89.25 82 ALA A N 1
ATOM 626 C CA . ALA A 1 82 ? -12.759 -2.236 8.388 1.00 89.25 82 ALA A CA 1
ATOM 627 C C . ALA A 1 82 ? -12.586 -0.803 8.915 1.00 89.25 82 ALA A C 1
ATOM 629 O O . ALA A 1 82 ? -12.905 -0.526 10.072 1.00 89.25 82 ALA A O 1
ATOM 630 N N . ARG A 1 83 ? -12.101 0.123 8.076 1.00 87.56 83 ARG A N 1
ATOM 631 C CA . ARG A 1 83 ? -11.979 1.543 8.435 1.00 87.56 83 ARG A CA 1
ATOM 632 C C . ARG A 1 83 ? -13.348 2.178 8.667 1.00 87.56 83 ARG A C 1
ATOM 634 O O . ARG A 1 83 ? -13.528 2.892 9.652 1.00 87.56 83 ARG A O 1
ATOM 641 N N . ASP A 1 84 ? -14.291 1.930 7.767 1.00 92.25 84 ASP A N 1
ATOM 642 C CA . ASP A 1 84 ? -15.626 2.517 7.847 1.00 92.25 84 ASP A CA 1
ATOM 643 C C . ASP A 1 84 ? -16.407 1.944 9.047 1.00 92.25 84 ASP A C 1
ATOM 645 O O . ASP A 1 84 ? -17.075 2.687 9.769 1.00 92.25 84 ASP A O 1
ATOM 649 N N . ASP A 1 85 ? -16.238 0.650 9.341 1.00 93.00 85 ASP A N 1
ATOM 650 C CA . ASP A 1 85 ? -16.788 0.007 10.539 1.00 93.00 85 ASP A CA 1
ATOM 651 C C . ASP A 1 85 ? -16.204 0.597 11.831 1.00 93.00 85 ASP A C 1
ATOM 653 O O . ASP A 1 85 ? -16.950 0.935 12.753 1.00 93.00 85 ASP A O 1
ATOM 657 N N . ALA A 1 86 ? -14.884 0.812 11.880 1.00 90.38 86 ALA A N 1
ATOM 658 C CA . ALA A 1 86 ? -14.245 1.475 13.012 1.00 90.38 86 ALA A CA 1
ATOM 659 C C . ALA A 1 86 ? -14.816 2.887 13.231 1.00 90.38 86 ALA A C 1
ATOM 661 O O . ALA A 1 86 ? -15.174 3.229 14.355 1.00 90.38 86 ALA A O 1
ATOM 662 N N . ALA A 1 87 ? -14.980 3.687 12.171 1.00 90.75 87 ALA A N 1
ATOM 663 C CA . ALA A 1 87 ? -15.582 5.019 12.271 1.00 90.75 87 ALA A CA 1
ATOM 664 C C . ALA A 1 87 ? -17.035 4.970 12.775 1.00 90.75 87 ALA A C 1
ATOM 666 O O . ALA A 1 87 ? -17.448 5.802 13.586 1.00 90.75 87 ALA A O 1
ATOM 667 N N . LEU A 1 88 ? -17.815 3.981 12.335 1.00 93.38 88 LEU A N 1
ATOM 668 C CA . LEU A 1 88 ? -19.183 3.783 12.805 1.00 93.38 88 LEU A CA 1
ATOM 669 C C . LEU A 1 88 ? -19.230 3.454 14.302 1.00 93.38 88 LEU A C 1
ATOM 671 O O . LEU A 1 88 ? -20.069 4.002 15.019 1.00 93.38 88 LEU A O 1
ATOM 675 N N . ILE A 1 89 ? -18.333 2.583 14.770 1.00 93.62 89 ILE A N 1
ATOM 676 C CA . ILE A 1 89 ? -18.217 2.231 16.188 1.00 93.62 89 ILE A CA 1
ATOM 677 C C . ILE A 1 89 ? -17.859 3.464 17.012 1.00 93.62 89 ILE A C 1
ATOM 679 O O . ILE A 1 89 ? -18.515 3.711 18.015 1.00 93.62 89 ILE A O 1
ATOM 683 N N . LEU A 1 90 ? -16.901 4.282 16.572 1.00 88.81 90 LEU A N 1
ATOM 684 C CA . LEU A 1 90 ? -16.533 5.507 17.290 1.00 88.81 90 LEU A CA 1
ATOM 685 C C . LEU A 1 90 ? -17.690 6.501 17.402 1.00 88.81 90 LEU A C 1
ATOM 687 O O . LEU A 1 90 ? -17.854 7.128 18.440 1.00 88.81 90 LEU A O 1
ATOM 691 N N . ASN A 1 91 ? -18.525 6.608 16.370 1.00 91.94 91 ASN A N 1
ATOM 692 C CA . ASN A 1 91 ? -19.692 7.487 16.406 1.00 91.94 91 ASN A CA 1
ATOM 693 C C . ASN A 1 91 ? -20.826 6.964 17.301 1.00 91.94 91 ASN A C 1
ATOM 695 O O . ASN A 1 91 ? -21.595 7.756 17.838 1.00 91.94 91 ASN A O 1
ATOM 699 N N . ARG A 1 92 ? -20.980 5.641 17.427 1.00 91.69 92 ARG A N 1
ATOM 700 C CA . ARG A 1 92 ? -22.103 5.024 18.160 1.00 91.69 92 ARG A CA 1
ATOM 701 C C . ARG A 1 92 ? -21.760 4.617 19.589 1.00 91.69 92 ARG A C 1
ATOM 703 O O . ARG A 1 92 ? -22.644 4.588 20.436 1.00 91.69 92 ARG A O 1
ATOM 710 N N . ASP A 1 93 ? -20.509 4.261 19.833 1.00 91.31 93 ASP A N 1
ATOM 711 C CA . ASP A 1 93 ? -20.006 3.691 21.080 1.00 91.31 93 ASP A CA 1
ATOM 712 C C . ASP A 1 93 ? -18.529 4.073 21.266 1.00 91.31 93 ASP A C 1
ATOM 714 O O . ASP A 1 93 ? -17.639 3.223 21.312 1.00 91.31 93 ASP A O 1
ATOM 718 N N . ALA A 1 94 ? -18.261 5.381 21.347 1.00 88.31 94 ALA A N 1
ATOM 719 C CA . ALA A 1 94 ? -16.912 5.933 21.510 1.00 88.31 94 ALA A CA 1
ATOM 720 C C . ALA A 1 94 ? -16.168 5.351 22.726 1.00 88.31 94 ALA A C 1
ATOM 722 O O . ALA A 1 94 ? -14.953 5.157 22.696 1.00 88.31 94 ALA A O 1
ATOM 723 N N . GLU A 1 95 ? -16.908 5.043 23.794 1.00 88.00 95 GLU A N 1
ATOM 724 C CA . GLU A 1 95 ? -16.360 4.472 25.025 1.00 88.00 95 GLU A CA 1
ATOM 725 C C . GLU A 1 95 ? -16.236 2.939 24.997 1.00 88.00 95 GLU A C 1
ATOM 727 O O . GLU A 1 95 ? -15.719 2.355 25.954 1.00 88.00 95 GLU A O 1
ATOM 732 N N . LEU A 1 96 ? -16.673 2.281 23.916 1.00 90.75 96 LEU A N 1
ATOM 733 C CA . LEU A 1 96 ? -16.632 0.829 23.731 1.00 90.75 96 LEU A CA 1
ATOM 734 C C . LEU A 1 96 ? -17.303 0.056 24.888 1.00 90.75 96 LEU A C 1
ATOM 736 O O . LEU A 1 96 ? -16.7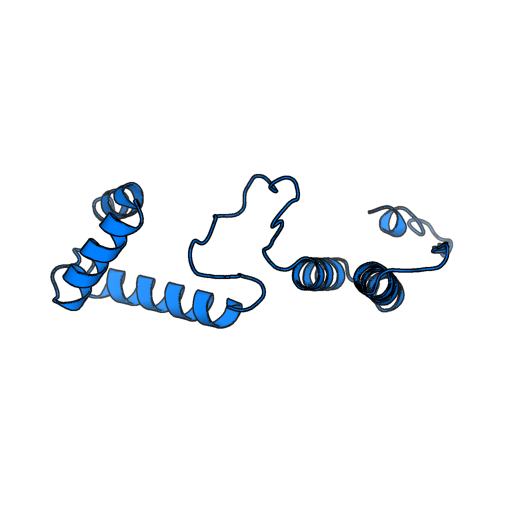26 -0.894 25.431 1.00 90.75 96 LEU A O 1
ATOM 740 N N . LYS A 1 97 ? -18.508 0.482 25.289 1.00 90.81 97 LYS A N 1
ATOM 741 C CA . LYS A 1 97 ? -19.291 -0.083 26.405 1.00 90.81 97 LYS A CA 1
ATOM 742 C C . LYS A 1 97 ? -20.288 -1.158 25.984 1.00 90.81 97 LYS A C 1
ATOM 744 O O . LYS A 1 97 ? -20.704 -1.943 26.831 1.00 90.81 97 LYS A O 1
ATOM 749 N N . SER A 1 98 ? -20.694 -1.193 24.717 1.00 93.44 98 SER A N 1
ATOM 750 C CA . SER A 1 98 ? -21.580 -2.247 24.210 1.00 93.44 98 SER A CA 1
ATOM 751 C C . SER A 1 98 ? -20.895 -3.619 24.249 1.00 93.44 98 SER A C 1
ATOM 753 O O . SER A 1 98 ? -19.672 -3.712 24.384 1.00 93.44 98 SER A O 1
ATOM 755 N N . ASP A 1 99 ? -21.655 -4.699 24.060 1.00 94.44 99 ASP A N 1
ATOM 756 C CA . ASP A 1 99 ? -21.088 -6.052 23.953 1.00 94.44 99 ASP A CA 1
ATOM 757 C C . ASP A 1 99 ? -20.038 -6.132 22.831 1.00 94.44 99 ASP A C 1
ATOM 759 O O . ASP A 1 99 ? -18.943 -6.675 23.010 1.00 94.44 99 ASP A O 1
ATOM 763 N N . ARG A 1 100 ? -20.325 -5.492 21.687 1.00 92.44 100 ARG A N 1
ATOM 764 C CA . ARG A 1 100 ? -19.382 -5.368 20.568 1.00 92.44 100 ARG A CA 1
ATOM 765 C C . ARG A 1 100 ? -18.172 -4.508 20.938 1.00 92.44 100 ARG A C 1
ATOM 767 O O . ARG A 1 100 ? -17.047 -4.885 20.619 1.00 92.44 100 ARG A O 1
ATOM 774 N N . GLY A 1 101 ? -18.383 -3.384 21.621 1.00 92.81 101 GLY A N 1
ATOM 775 C CA . GLY A 1 101 ? -17.310 -2.520 22.120 1.00 92.81 101 GLY A CA 1
ATOM 776 C C . GLY A 1 101 ? -16.366 -3.262 23.069 1.00 92.81 101 GLY A C 1
ATOM 777 O O . GLY A 1 101 ? -15.145 -3.198 22.928 1.00 92.81 101 GLY A O 1
ATOM 778 N N . THR A 1 102 ? -16.923 -4.069 23.968 1.00 91.69 102 THR A N 1
ATOM 779 C CA . THR A 1 102 ? -16.160 -4.895 24.907 1.00 91.69 102 THR A CA 1
ATOM 780 C C . THR A 1 102 ? -15.317 -5.939 24.175 1.00 91.69 102 THR A C 1
ATOM 782 O O . THR A 1 102 ? -14.125 -6.068 24.462 1.00 91.69 102 THR A O 1
ATOM 785 N N . ALA A 1 103 ? -15.880 -6.624 23.175 1.00 92.88 103 ALA A N 1
ATOM 786 C CA . ALA A 1 103 ? -15.120 -7.548 22.330 1.00 92.88 103 ALA A CA 1
ATOM 787 C C . ALA A 1 103 ? -13.969 -6.842 21.583 1.00 92.88 103 ALA A C 1
ATOM 789 O O . ALA A 1 103 ? -12.854 -7.361 21.513 1.00 92.88 103 ALA A O 1
ATOM 790 N N . LEU A 1 104 ? -14.195 -5.621 21.087 1.00 91.69 104 LEU A N 1
ATOM 791 C CA . LEU A 1 104 ? -13.151 -4.816 20.444 1.00 91.69 104 LEU A CA 1
ATOM 792 C C . LEU A 1 104 ? -12.045 -4.402 21.417 1.00 91.69 104 LEU A C 1
ATOM 794 O O . LEU A 1 104 ? -10.878 -4.414 21.037 1.00 91.69 104 LEU A O 1
ATOM 798 N N . ARG A 1 105 ? -12.367 -4.092 22.678 1.00 88.25 105 ARG A N 1
ATOM 799 C CA . ARG A 1 105 ? -11.352 -3.815 23.711 1.00 88.25 105 ARG A CA 1
ATOM 800 C C . ARG A 1 105 ? -10.446 -5.017 23.961 1.00 88.25 105 ARG A C 1
ATOM 802 O O . ARG A 1 105 ? -9.240 -4.834 24.111 1.00 88.25 105 ARG A O 1
ATOM 809 N N . VAL A 1 106 ? -11.005 -6.229 23.962 1.00 89.56 106 VAL A N 1
ATOM 810 C CA . VAL A 1 106 ? -10.217 -7.469 24.060 1.00 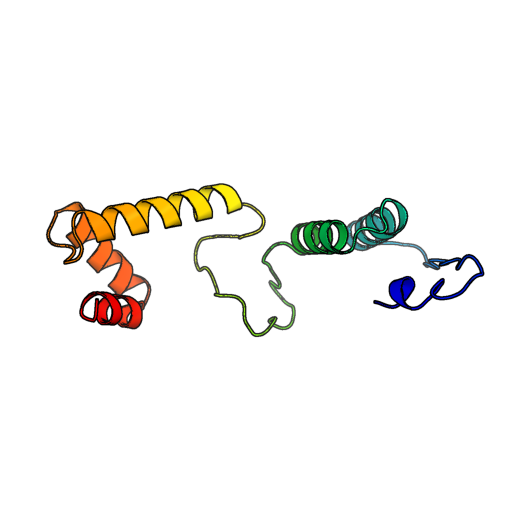89.56 106 VAL A CA 1
ATOM 811 C C . VAL A 1 106 ? -9.273 -7.592 22.865 1.00 89.56 106 VAL A C 1
ATOM 813 O O . VAL A 1 106 ? -8.088 -7.853 23.052 1.00 89.56 106 VAL A O 1
ATOM 816 N N . LEU A 1 107 ? -9.754 -7.333 21.645 1.00 87.69 107 LEU A N 1
ATOM 817 C CA . LEU A 1 107 ? -8.897 -7.338 20.457 1.00 87.69 107 LEU A CA 1
ATOM 818 C C . LEU A 1 107 ? -7.800 -6.262 20.534 1.00 87.69 107 LEU A C 1
ATOM 820 O O . LEU A 1 107 ? -6.640 -6.560 20.274 1.00 87.69 107 LEU A O 1
ATOM 824 N N . LEU A 1 108 ? -8.113 -5.030 20.942 1.00 86.81 108 LEU A N 1
ATOM 825 C CA . LEU A 1 108 ? -7.110 -3.965 21.085 1.00 86.81 108 LEU A CA 1
ATOM 826 C C . LEU A 1 108 ? -5.990 -4.351 22.062 1.00 86.81 108 LEU A C 1
ATOM 828 O O . LEU A 1 108 ? -4.822 -4.096 21.765 1.00 86.81 108 LEU A O 1
ATOM 832 N N . TYR A 1 109 ? -6.345 -5.009 23.168 1.00 82.75 109 TYR A N 1
ATOM 833 C CA . TYR A 1 109 ? -5.390 -5.551 24.133 1.00 82.75 109 TYR A CA 1
ATOM 834 C C . TYR A 1 109 ? -4.529 -6.670 23.524 1.00 82.75 109 TYR A C 1
ATOM 836 O O . TYR A 1 109 ? -3.303 -6.598 23.558 1.00 82.75 109 TYR A O 1
ATOM 844 N N . LEU A 1 110 ? -5.152 -7.672 22.892 1.00 83.56 110 LEU A N 1
ATOM 845 C CA . LEU A 1 110 ? -4.445 -8.813 22.289 1.00 83.56 110 LEU A CA 1
ATOM 846 C C . LEU A 1 110 ? -3.476 -8.406 21.167 1.00 83.56 110 LEU A C 1
ATOM 848 O O . LEU A 1 110 ? -2.459 -9.063 20.955 1.00 83.56 110 LEU A O 1
ATOM 852 N N . PHE A 1 111 ? -3.783 -7.332 20.438 1.00 81.38 111 PHE A N 1
ATOM 853 C CA . PHE A 1 111 ? -2.939 -6.813 19.360 1.00 81.38 111 PHE A CA 1
ATOM 854 C C . PHE A 1 111 ? -1.945 -5.733 19.820 1.00 81.38 111 PHE A C 1
ATOM 856 O O . PHE A 1 111 ? -1.315 -5.103 18.965 1.00 81.38 111 PHE A O 1
ATOM 863 N N . GLU A 1 112 ? -1.786 -5.529 21.136 1.00 72.69 112 GLU A N 1
ATOM 864 C CA . GLU A 1 112 ? -0.856 -4.562 21.745 1.00 72.69 112 GLU A CA 1
ATOM 865 C C . GLU A 1 112 ? -1.083 -3.125 21.230 1.00 72.69 112 GLU A C 1
ATOM 867 O O . GLU A 1 112 ? -0.157 -2.331 21.044 1.00 72.69 112 GLU A O 1
ATOM 872 N N . ARG A 1 113 ? -2.345 -2.767 20.956 1.00 67.19 113 ARG A N 1
ATOM 873 C CA . ARG A 1 113 ? -2.749 -1.441 20.459 1.00 67.19 113 ARG A CA 1
ATOM 874 C C . ARG A 1 113 ? -3.219 -0.525 21.591 1.00 67.19 113 ARG A C 1
ATOM 876 O O . ARG A 1 113 ? -4.084 0.323 21.390 1.00 67.19 113 ARG A O 1
ATOM 883 N N . ASP A 1 114 ? -2.589 -0.616 22.759 1.00 56.06 114 ASP A N 1
ATOM 884 C CA . ASP A 1 114 ? -2.935 0.172 23.955 1.00 56.06 114 ASP A CA 1
ATOM 885 C C . ASP A 1 114 ? -2.795 1.691 23.755 1.00 56.06 114 ASP A C 1
ATOM 887 O O . ASP A 1 114 ? -3.420 2.493 24.451 1.00 56.06 114 ASP A O 1
ATOM 891 N N . ALA A 1 115 ? -1.975 2.121 22.790 1.00 57.19 115 ALA A N 1
ATOM 892 C CA . ALA A 1 115 ? -1.891 3.524 22.389 1.00 57.19 115 ALA A CA 1
ATOM 893 C C . ALA A 1 115 ? -3.183 4.013 21.709 1.00 57.19 115 ALA A C 1
ATOM 895 O O . ALA A 1 115 ? -3.610 5.129 21.983 1.00 57.19 115 ALA A O 1
ATOM 896 N N . ALA A 1 116 ? -3.839 3.173 20.896 1.00 56.22 116 ALA A N 1
ATOM 897 C CA . ALA A 1 116 ? -5.103 3.514 20.240 1.00 56.22 116 ALA A CA 1
ATOM 898 C C . ALA A 1 116 ? -6.244 3.663 21.258 1.00 56.22 116 ALA A C 1
ATOM 900 O O . ALA A 1 116 ? -7.063 4.566 21.137 1.00 56.22 116 ALA A O 1
ATOM 901 N N . ALA A 1 117 ? -6.252 2.842 22.315 1.00 55.31 117 ALA A N 1
ATOM 902 C CA . ALA A 1 117 ? -7.217 2.960 23.410 1.00 55.31 117 ALA A CA 1
ATOM 903 C C . ALA A 1 117 ? -7.061 4.265 24.219 1.00 55.31 117 ALA A C 1
ATOM 905 O O . ALA A 1 117 ? -8.032 4.752 24.798 1.00 55.31 117 ALA A O 1
ATOM 906 N N . ARG A 1 118 ? -5.852 4.846 24.261 1.00 53.28 118 ARG A N 1
ATOM 907 C CA . ARG A 1 118 ? -5.597 6.143 24.909 1.00 53.28 118 ARG A CA 1
ATOM 908 C C . ARG A 1 118 ? -6.095 7.321 24.073 1.00 53.28 118 ARG A C 1
ATOM 910 O O . ARG A 1 118 ? -6.669 8.236 24.651 1.00 53.28 118 ARG A O 1
ATOM 917 N N . THR A 1 119 ? -5.945 7.281 22.747 1.00 56.56 119 THR A N 1
ATOM 918 C CA . TH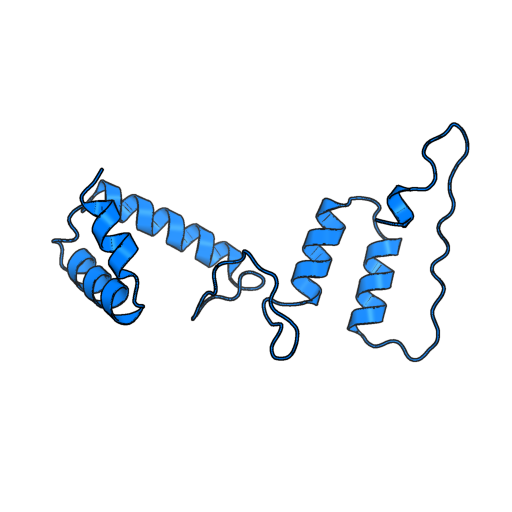R A 1 119 ? -6.440 8.342 21.851 1.00 56.56 119 THR A CA 1
ATOM 919 C C . THR A 1 119 ? -7.965 8.455 21.834 1.00 56.56 119 THR A C 1
ATOM 921 O O . THR A 1 119 ? -8.479 9.549 21.629 1.00 56.56 119 THR A O 1
ATOM 924 N N . LEU A 1 120 ? -8.687 7.365 22.125 1.00 56.12 120 LEU A N 1
ATOM 925 C CA . LEU A 1 120 ? -10.149 7.380 22.289 1.00 56.12 120 LEU A CA 1
ATOM 926 C C . LEU A 1 120 ? -10.631 8.255 23.451 1.00 56.12 120 LEU A C 1
ATOM 928 O O . LEU A 1 120 ? -11.765 8.707 23.437 1.00 56.12 120 LEU A O 1
ATOM 932 N N . ARG A 1 121 ? -9.788 8.493 24.465 1.00 49.91 121 ARG A N 1
ATOM 933 C CA . ARG A 1 121 ? -10.144 9.312 25.638 1.00 49.91 121 ARG A CA 1
ATOM 934 C C . ARG A 1 121 ? -9.866 10.804 25.452 1.00 49.91 121 ARG A C 1
ATOM 936 O O . ARG A 1 121 ? -10.222 11.589 26.322 1.00 49.91 121 ARG A O 1
ATOM 943 N N . SER A 1 122 ? -9.167 11.176 24.382 1.00 47.84 122 SER A N 1
ATOM 944 C CA . SER A 1 122 ? -8.717 12.548 24.112 1.00 47.84 122 SER A CA 1
ATOM 945 C C . SER A 1 122 ? -9.493 13.242 22.986 1.00 47.84 122 SER A C 1
ATOM 947 O O . SER A 1 122 ? -9.057 14.298 22.534 1.00 47.84 122 SER A O 1
ATOM 949 N N . GLY A 1 123 ? -10.590 12.639 22.516 1.00 40.56 123 GLY A N 1
ATOM 950 C CA . GLY A 1 123 ? -11.526 13.219 21.549 1.00 40.56 123 GLY A CA 1
ATOM 951 C C . GLY A 1 123 ? -12.861 13.529 22.199 1.00 40.56 123 GLY A C 1
ATOM 952 O O . GLY A 1 123 ? -13.306 12.686 23.008 1.00 40.56 123 GLY A O 1
#

Sequence (123 aa):
QLRGRIGRGNKPGTCLLLYAPPLSETARSRLKILRETDDGFRIAEEDLKLRGAGELLGTRQSGLPTFRLADIAHHGDLLAMARDDAALILNRDAELKSDRGTALRVLLYLFERDAAARTLRSG